Protein AF-A0A3M0XTD0-F1 (afdb_monomer_lite)

Structure (mmCIF, N/CA/C/O backbone):
data_AF-A0A3M0XTD0-F1
#
_entry.id   AF-A0A3M0XTD0-F1
#
loop_
_atom_site.group_PDB
_atom_site.id
_atom_site.type_symbol
_atom_site.label_atom_id
_atom_site.label_alt_id
_atom_site.label_comp_id
_atom_site.label_asym_id
_atom_site.label_entity_id
_atom_site.label_seq_id
_atom_site.pdbx_PDB_ins_code
_atom_site.Cartn_x
_atom_site.Cartn_y
_atom_site.Cartn_z
_atom_site.occupancy
_atom_site.B_iso_or_equiv
_atom_site.auth_seq_id
_atom_site.auth_comp_id
_atom_site.auth_asym_id
_atom_site.auth_atom_id
_atom_site.pdbx_PDB_model_num
ATOM 1 N N . MET A 1 1 ? -15.145 -13.429 -58.837 1.00 42.03 1 MET A N 1
ATOM 2 C CA . MET A 1 1 ? -14.418 -13.664 -57.572 1.00 42.03 1 MET A CA 1
ATOM 3 C C . MET A 1 1 ? -13.471 -12.493 -57.354 1.00 42.03 1 MET A C 1
ATOM 5 O O . MET A 1 1 ? -12.449 -12.436 -58.018 1.00 42.03 1 MET A O 1
ATOM 9 N N . LEU A 1 2 ? -13.842 -11.530 -56.507 1.00 41.38 2 LEU A N 1
ATOM 10 C CA . LEU A 1 2 ? -12.950 -10.461 -56.048 1.00 41.38 2 LEU A CA 1
ATOM 11 C C . LEU A 1 2 ? -12.845 -10.599 -54.527 1.00 41.38 2 LEU A C 1
ATOM 13 O O . LEU A 1 2 ? -13.825 -10.375 -53.821 1.00 41.38 2 LEU A O 1
ATOM 17 N N . GLY A 1 3 ? -11.685 -11.041 -54.046 1.00 43.38 3 GLY A N 1
ATOM 18 C CA . GLY A 1 3 ? -11.351 -11.051 -52.627 1.00 43.38 3 GLY A CA 1
ATOM 19 C C . GLY A 1 3 ? -10.763 -9.699 -52.250 1.00 43.38 3 GLY A C 1
ATOM 20 O O . GLY A 1 3 ? -9.700 -9.337 -52.746 1.00 43.38 3 GLY A O 1
ATOM 21 N N . VAL A 1 4 ? -11.452 -8.954 -51.390 1.00 50.06 4 VAL A N 1
ATOM 22 C CA . VAL A 1 4 ? -10.899 -7.753 -50.762 1.00 50.06 4 VAL A CA 1
ATOM 23 C C . VAL A 1 4 ? -10.387 -8.156 -49.384 1.00 50.06 4 VAL A C 1
ATOM 25 O O . VAL A 1 4 ? -11.157 -8.565 -48.516 1.00 50.06 4 VAL A O 1
ATOM 28 N N . MET A 1 5 ? -9.065 -8.090 -49.225 1.00 44.66 5 MET A N 1
ATOM 29 C CA . MET A 1 5 ? -8.364 -8.258 -47.955 1.00 44.66 5 MET A CA 1
ATOM 30 C C . MET A 1 5 ? -8.784 -7.155 -46.983 1.00 44.66 5 MET A C 1
ATOM 32 O O . MET A 1 5 ? -8.640 -5.970 -47.275 1.00 44.66 5 MET A O 1
ATOM 36 N N . VAL A 1 6 ? -9.266 -7.554 -45.810 1.00 47.44 6 VAL A N 1
ATOM 37 C CA . VAL A 1 6 ? -9.438 -6.662 -44.662 1.00 47.44 6 VAL A CA 1
ATOM 38 C C . VAL A 1 6 ? -8.056 -6.451 -44.035 1.00 47.44 6 VAL A C 1
ATOM 40 O O . VAL A 1 6 ? -7.435 -7.439 -43.634 1.00 47.44 6 VAL A O 1
ATOM 43 N N . PRO A 1 7 ? -7.535 -5.215 -43.927 1.00 49.81 7 PRO A N 1
ATOM 44 C CA . PRO A 1 7 ? -6.328 -4.985 -43.156 1.00 49.81 7 PRO A CA 1
ATOM 45 C C . PRO A 1 7 ? -6.676 -5.146 -41.674 1.00 49.81 7 PRO A C 1
ATOM 47 O O . PRO A 1 7 ? -7.465 -4.380 -41.118 1.00 49.81 7 PRO A O 1
ATOM 50 N N . LEU A 1 8 ? -6.090 -6.158 -41.028 1.00 49.53 8 LEU A N 1
ATOM 51 C CA . LEU A 1 8 ? -6.033 -6.227 -39.572 1.00 49.53 8 LEU A CA 1
ATOM 52 C C . LEU A 1 8 ? -5.229 -5.009 -39.102 1.00 49.53 8 LEU A C 1
ATOM 54 O O . LEU A 1 8 ? -4.003 -4.981 -39.203 1.00 49.53 8 LEU A O 1
ATOM 58 N N . ALA A 1 9 ? -5.920 -3.990 -38.601 1.00 48.56 9 ALA A N 1
ATOM 59 C CA . ALA A 1 9 ? -5.294 -2.949 -37.808 1.00 48.56 9 ALA A CA 1
ATOM 60 C C . ALA A 1 9 ? -4.792 -3.604 -36.514 1.00 48.56 9 ALA A C 1
ATOM 62 O O . ALA A 1 9 ? -5.529 -3.746 -35.539 1.00 48.56 9 ALA A O 1
ATOM 63 N N . ALA A 1 10 ? -3.539 -4.058 -36.526 1.00 48.00 10 ALA A N 1
ATOM 64 C CA . ALA A 1 10 ? -2.811 -4.430 -35.328 1.00 48.00 10 ALA A CA 1
ATOM 65 C C . ALA A 1 10 ? -2.614 -3.154 -34.502 1.00 48.00 10 ALA A C 1
ATOM 67 O O . ALA A 1 10 ? -1.644 -2.416 -34.670 1.00 48.00 10 ALA A O 1
ATOM 68 N N . GLY A 1 11 ? -3.591 -2.855 -33.647 1.00 42.69 11 GLY A N 1
ATOM 69 C CA . GLY A 1 11 ? -3.443 -1.857 -32.605 1.00 42.69 11 GLY A CA 1
ATOM 70 C C . GLY A 1 11 ? -2.282 -2.282 -31.719 1.00 42.69 11 GLY A C 1
ATOM 71 O O . GLY A 1 11 ? -2.411 -3.210 -30.925 1.00 42.69 11 GLY A O 1
ATOM 72 N N . ILE A 1 12 ? -1.138 -1.617 -31.868 1.00 44.34 12 ILE A N 1
ATOM 73 C CA . ILE A 1 12 ? -0.047 -1.699 -30.904 1.00 44.34 12 ILE A CA 1
ATOM 74 C C . ILE A 1 12 ? -0.569 -0.997 -29.652 1.00 44.34 12 ILE A C 1
ATOM 76 O O . ILE A 1 12 ? -0.398 0.209 -29.472 1.00 44.34 12 ILE A O 1
ATOM 80 N N . ALA A 1 13 ? -1.268 -1.741 -28.798 1.00 36.31 13 ALA A N 1
ATOM 81 C CA . ALA A 1 13 ? -1.487 -1.325 -27.430 1.00 36.31 13 ALA A CA 1
ATOM 82 C C . ALA A 1 13 ? -0.097 -1.241 -26.796 1.00 36.31 13 ALA A C 1
ATOM 84 O O . ALA A 1 13 ? 0.485 -2.254 -26.411 1.00 36.31 13 ALA A O 1
ATOM 85 N N . LYS A 1 14 ? 0.477 -0.032 -26.742 1.00 39.56 14 LYS A N 1
ATOM 86 C CA . LYS A 1 14 ? 1.582 0.257 -25.827 1.00 39.56 14 LYS A CA 1
ATOM 87 C C . LYS A 1 14 ? 1.093 -0.201 -24.460 1.00 39.56 14 LYS A C 1
ATOM 89 O O . LYS A 1 14 ? 0.162 0.399 -23.926 1.00 39.56 14 LYS A O 1
ATOM 94 N N . ALA A 1 15 ? 1.665 -1.281 -23.934 1.00 49.00 15 ALA A N 1
ATOM 95 C CA . ALA A 1 15 ? 1.442 -1.670 -22.554 1.00 49.00 15 ALA A CA 1
ATOM 96 C C . ALA A 1 15 ? 1.789 -0.439 -21.711 1.00 49.00 15 ALA A C 1
ATOM 98 O O . ALA A 1 15 ? 2.942 -0.010 -21.689 1.00 49.00 15 ALA A O 1
ATOM 99 N N . GLY A 1 16 ? 0.771 0.208 -21.139 1.00 54.47 16 GLY A N 1
ATOM 100 C CA . GLY A 1 16 ? 0.968 1.402 -20.331 1.00 54.47 16 GLY A CA 1
ATOM 101 C C . GLY A 1 16 ? 1.974 1.067 -19.240 1.00 54.47 16 GLY A C 1
ATOM 102 O O . GLY A 1 16 ? 1.778 0.089 -18.506 1.00 54.47 16 GLY A O 1
ATOM 103 N N . ALA A 1 17 ? 3.068 1.828 -19.188 1.00 64.62 17 ALA A N 1
ATOM 104 C CA . ALA A 1 17 ? 4.090 1.653 -18.170 1.00 64.62 17 ALA A CA 1
ATOM 105 C C . ALA A 1 17 ? 3.415 1.624 -16.792 1.00 64.62 17 ALA A C 1
ATOM 107 O O . ALA A 1 17 ? 2.464 2.371 -16.549 1.00 64.62 17 ALA A O 1
ATOM 108 N N . ALA A 1 18 ? 3.814 0.678 -15.939 1.00 75.62 18 ALA A N 1
ATOM 109 C CA . ALA A 1 18 ? 3.094 0.450 -14.696 1.00 75.62 18 ALA A CA 1
ATOM 110 C C . ALA A 1 18 ? 3.183 1.692 -13.798 1.00 75.62 18 ALA A C 1
ATOM 112 O O . ALA A 1 18 ? 4.265 2.225 -13.571 1.00 75.62 18 ALA A O 1
ATOM 113 N N . GLU A 1 19 ? 2.030 2.143 -13.314 1.00 89.25 19 GLU A N 1
ATOM 114 C CA . GLU A 1 19 ? 1.912 3.210 -12.330 1.00 89.25 19 GLU A CA 1
ATOM 115 C C . GLU A 1 19 ? 1.103 2.677 -11.151 1.00 89.25 19 GLU A C 1
ATOM 117 O O . GLU A 1 19 ? 0.033 2.088 -11.340 1.00 89.25 19 GLU A O 1
ATOM 122 N N . CYS A 1 20 ? 1.623 2.850 -9.941 1.00 94.44 20 CYS A N 1
ATOM 123 C CA . CYS A 1 20 ? 0.981 2.372 -8.724 1.00 94.44 20 CYS A CA 1
ATOM 124 C C . CYS A 1 20 ? 1.467 3.128 -7.486 1.00 94.44 20 CYS A C 1
ATOM 126 O O . CYS A 1 20 ? 2.404 3.921 -7.532 1.00 94.44 20 CYS A O 1
ATOM 128 N N . TRP A 1 21 ? 0.850 2.833 -6.350 1.00 96.81 21 TRP A N 1
ATOM 129 C CA . TRP A 1 21 ? 1.383 3.105 -5.025 1.00 96.81 21 TRP A CA 1
ATOM 130 C C . TRP A 1 21 ? 1.806 1.787 -4.394 1.00 96.81 21 TRP A C 1
ATOM 132 O O . TRP A 1 21 ? 1.050 0.821 -4.448 1.00 96.81 21 TRP A O 1
ATOM 142 N N . ARG A 1 22 ? 3.000 1.739 -3.802 1.00 96.56 22 ARG A N 1
ATOM 143 C CA . ARG A 1 22 ? 3.554 0.531 -3.179 1.00 96.56 22 ARG A CA 1
ATOM 144 C C . ARG A 1 22 ? 4.289 0.861 -1.892 1.00 96.56 22 ARG A C 1
ATOM 146 O O . ARG A 1 22 ? 5.037 1.839 -1.834 1.00 96.56 22 ARG A O 1
ATOM 153 N N . GLY A 1 23 ? 4.140 0.012 -0.883 1.00 97.44 23 GLY A N 1
ATOM 154 C CA . GLY A 1 23 ? 4.828 0.173 0.393 1.00 97.44 23 GLY A CA 1
ATOM 155 C C . GLY A 1 23 ? 4.421 -0.871 1.419 1.00 97.44 23 GLY A C 1
ATOM 156 O O . GLY A 1 23 ? 4.194 -2.024 1.066 1.00 97.44 23 GLY A O 1
ATOM 157 N N . TRP A 1 24 ? 4.372 -0.473 2.682 1.00 98.00 24 TRP A N 1
ATOM 158 C CA . TRP A 1 24 ? 4.109 -1.359 3.813 1.00 98.00 24 TRP A CA 1
ATOM 159 C C . TRP A 1 24 ? 2.763 -1.032 4.461 1.00 98.00 24 TRP A C 1
ATOM 161 O O . TRP A 1 24 ? 2.254 0.084 4.334 1.00 98.00 24 TRP A O 1
ATOM 171 N N . GLY A 1 25 ? 2.208 -1.986 5.200 1.00 98.19 25 GLY A N 1
ATOM 172 C CA . GLY A 1 25 ? 1.083 -1.746 6.091 1.00 98.19 25 GLY A CA 1
ATOM 173 C C . GLY A 1 25 ? 0.921 -2.820 7.153 1.00 98.19 25 GLY A C 1
ATOM 174 O O . GLY A 1 25 ? 1.485 -3.905 7.050 1.00 98.19 25 GLY A O 1
ATOM 175 N N . TYR A 1 26 ? 0.141 -2.503 8.179 1.00 98.31 26 TYR A N 1
ATOM 176 C CA . TYR A 1 26 ? -0.156 -3.399 9.289 1.00 98.31 26 TYR A CA 1
ATOM 177 C C . TYR A 1 26 ? -1.622 -3.279 9.685 1.00 98.31 26 TYR A C 1
ATOM 179 O O . TYR A 1 26 ? -2.181 -2.177 9.703 1.00 98.31 26 TYR A O 1
ATOM 187 N N . TRP A 1 27 ? -2.223 -4.398 10.077 1.00 97.94 27 TRP A N 1
ATOM 188 C CA . TRP A 1 27 ? -3.500 -4.391 10.779 1.00 97.94 27 TRP A CA 1
ATOM 189 C C . TRP A 1 27 ? -3.304 -3.917 12.213 1.00 97.94 27 TRP A C 1
ATOM 191 O O . TRP A 1 27 ? -2.395 -4.376 12.910 1.00 97.94 27 TRP A O 1
ATOM 201 N N . ILE A 1 28 ? -4.184 -3.027 12.662 1.00 97.81 28 ILE A N 1
ATOM 202 C CA . ILE A 1 28 ? -4.208 -2.539 14.037 1.00 97.81 28 ILE A CA 1
ATOM 203 C C . ILE A 1 28 ? -5.614 -2.655 14.621 1.00 97.81 28 ILE A C 1
ATOM 205 O O . ILE A 1 28 ? -6.614 -2.393 13.952 1.00 97.81 28 ILE A O 1
ATOM 209 N N . ASP A 1 29 ? -5.690 -3.013 15.896 1.00 97.44 29 ASP A N 1
ATOM 210 C CA . ASP A 1 29 ? -6.942 -2.989 16.645 1.00 97.44 29 ASP A CA 1
ATOM 211 C C . ASP A 1 29 ? -7.452 -1.542 16.768 1.00 97.44 29 ASP A C 1
ATOM 213 O O . ASP A 1 29 ? -6.718 -0.646 17.196 1.00 97.44 29 ASP A O 1
ATOM 217 N N . ALA A 1 30 ? -8.713 -1.287 16.416 1.00 93.00 30 ALA A N 1
ATOM 218 C CA . ALA A 1 30 ? -9.236 0.080 16.371 1.00 93.00 30 ALA A CA 1
ATOM 219 C C . ALA A 1 30 ? -9.329 0.761 17.749 1.00 93.00 30 ALA A C 1
ATOM 221 O O . ALA A 1 30 ? -9.286 1.991 17.828 1.00 93.00 30 ALA A O 1
ATOM 222 N N . ARG A 1 31 ? -9.456 -0.015 18.835 1.00 94.00 31 ARG A N 1
ATOM 223 C CA . ARG A 1 31 ? -9.621 0.509 20.199 1.00 94.00 31 ARG A CA 1
ATOM 224 C C . ARG A 1 31 ? -8.285 0.733 20.890 1.00 94.00 31 ARG A C 1
ATOM 226 O O . ARG A 1 31 ? -8.056 1.786 21.475 1.00 94.00 31 ARG A O 1
ATOM 233 N N . THR A 1 32 ? -7.430 -0.277 20.854 1.00 96.19 32 THR A N 1
ATOM 234 C CA . THR A 1 32 ? -6.155 -0.323 21.580 1.00 96.19 32 THR A CA 1
ATOM 235 C C . THR A 1 32 ? -4.994 0.208 20.751 1.00 96.19 32 THR A C 1
ATOM 237 O O . THR A 1 32 ? -3.966 0.564 21.318 1.00 96.19 32 THR A O 1
ATOM 240 N N . ARG A 1 33 ? -5.156 0.287 19.421 1.00 92.88 33 ARG A N 1
ATOM 241 C CA . ARG A 1 33 ? -4.105 0.629 18.447 1.00 92.88 33 ARG A CA 1
ATOM 242 C C . ARG A 1 33 ? -2.925 -0.347 18.445 1.00 92.88 33 ARG A C 1
ATOM 244 O O . ARG A 1 33 ? -1.865 -0.017 17.921 1.00 92.88 33 ARG A O 1
ATOM 251 N N . ALA A 1 34 ? -3.099 -1.536 19.020 1.00 96.88 34 ALA A N 1
ATOM 252 C CA . ALA A 1 34 ? -2.090 -2.582 18.993 1.00 96.88 34 ALA A CA 1
ATOM 253 C C . ALA A 1 34 ? -1.988 -3.198 17.591 1.00 96.88 34 ALA A C 1
ATOM 255 O O . ALA A 1 34 ? -3.004 -3.394 16.923 1.00 96.88 34 ALA A O 1
ATOM 256 N N . TYR A 1 35 ? -0.768 -3.532 17.170 1.00 97.31 35 TYR A N 1
ATOM 257 C CA . TYR A 1 35 ? -0.526 -4.283 15.940 1.00 97.31 35 TYR A CA 1
ATOM 258 C C . TYR A 1 35 ? -1.071 -5.710 16.061 1.00 97.31 35 TYR A C 1
ATOM 260 O O . TYR A 1 35 ? -0.868 -6.373 17.078 1.00 97.31 35 TYR A O 1
ATOM 268 N N . LYS A 1 36 ? -1.758 -6.177 15.015 1.00 96.00 36 LYS A N 1
ATOM 269 C CA . LYS A 1 36 ? -2.377 -7.514 14.935 1.00 96.00 36 LYS A CA 1
ATOM 270 C C . LYS A 1 36 ? -1.795 -8.386 13.829 1.00 96.00 36 LYS A C 1
ATOM 272 O O . LYS A 1 36 ? -2.161 -9.552 13.718 1.00 96.00 36 LYS A O 1
ATOM 277 N N . SER A 1 37 ? -0.936 -7.821 12.991 1.00 95.81 37 SER A N 1
ATOM 278 C CA . SER A 1 37 ? -0.289 -8.531 11.898 1.00 95.81 37 SER A CA 1
ATOM 279 C C . SER A 1 37 ? 1.199 -8.233 11.865 1.00 95.81 37 SER A C 1
ATOM 281 O O . SER A 1 37 ? 1.664 -7.228 12.406 1.00 95.81 37 SER A O 1
ATOM 283 N N . GLU A 1 38 ? 1.920 -9.085 11.150 1.00 95.88 38 GLU A N 1
ATOM 284 C CA . GLU A 1 38 ? 3.223 -8.735 10.601 1.00 95.88 38 GLU A CA 1
ATOM 285 C C . GLU A 1 38 ? 3.079 -7.694 9.476 1.00 95.88 38 GLU A C 1
ATOM 287 O O . GLU A 1 38 ? 1.968 -7.290 9.106 1.00 95.88 38 GLU A O 1
ATOM 292 N N . GLU A 1 39 ? 4.221 -7.248 8.951 1.00 97.19 39 GLU A N 1
ATOM 293 C CA . GLU A 1 39 ? 4.278 -6.312 7.832 1.00 97.19 39 GLU A CA 1
ATOM 294 C C . GLU A 1 39 ? 3.655 -6.927 6.581 1.00 97.19 39 GLU A C 1
ATOM 296 O O . GLU A 1 39 ? 4.096 -7.960 6.077 1.00 97.19 39 GLU A O 1
ATOM 301 N N . LEU A 1 40 ? 2.670 -6.233 6.027 1.00 97.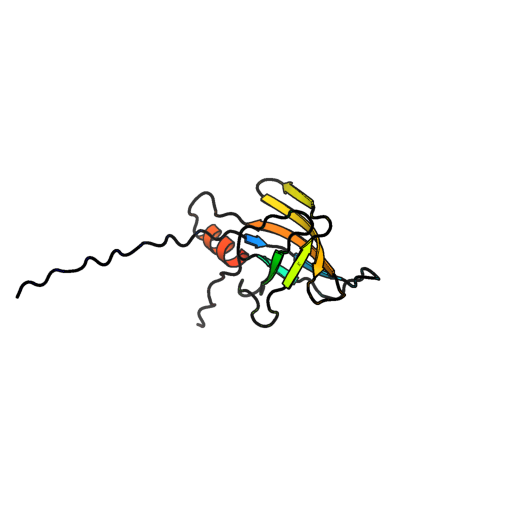38 40 LEU A N 1
ATOM 302 C CA . LEU A 1 40 ? 2.130 -6.511 4.709 1.00 97.38 40 LEU A CA 1
ATOM 303 C C . LEU A 1 40 ? 2.821 -5.621 3.689 1.00 97.38 40 LEU A C 1
ATOM 305 O O . LEU A 1 40 ? 2.972 -4.417 3.895 1.00 97.38 40 LEU A O 1
ATOM 309 N N . LEU A 1 41 ? 3.177 -6.201 2.549 1.00 97.56 41 LEU A N 1
ATOM 310 C CA . LEU A 1 41 ? 3.581 -5.424 1.389 1.00 97.56 41 LEU A CA 1
ATOM 311 C C . LEU A 1 41 ? 2.314 -5.070 0.608 1.00 97.56 41 LEU A C 1
ATOM 313 O O . LEU A 1 41 ? 1.601 -5.961 0.161 1.00 97.56 41 LEU A O 1
ATOM 317 N N . LEU A 1 42 ? 2.007 -3.783 0.486 1.00 98.12 42 LEU A N 1
ATOM 318 C CA . LEU A 1 42 ? 0.765 -3.295 -0.109 1.00 98.12 42 LEU A CA 1
ATOM 319 C C . LEU A 1 42 ? 1.023 -2.626 -1.454 1.00 98.12 42 LEU A C 1
ATOM 321 O O . LEU A 1 42 ? 2.043 -1.956 -1.640 1.00 98.12 42 LEU A O 1
ATOM 325 N N . VAL A 1 43 ? 0.072 -2.782 -2.374 1.00 97.56 43 VAL A N 1
ATOM 326 C CA . VAL A 1 43 ? 0.117 -2.180 -3.709 1.00 97.56 43 VAL A CA 1
ATOM 327 C C . VAL A 1 43 ? -1.271 -1.750 -4.198 1.00 97.56 43 VAL A C 1
ATOM 329 O O . VAL A 1 43 ? -2.262 -2.431 -3.939 1.00 97.56 43 VAL A O 1
ATOM 332 N N . SER A 1 44 ? -1.358 -0.642 -4.937 1.00 96.06 44 SER A N 1
ATOM 333 C CA . SER A 1 44 ? -2.531 -0.279 -5.746 1.00 96.06 44 SER A CA 1
ATOM 334 C C . SER A 1 44 ? -2.329 -0.694 -7.209 1.00 96.06 44 SER A C 1
ATOM 336 O O . SER A 1 44 ? -1.210 -0.757 -7.705 1.00 96.06 44 SER A O 1
ATOM 338 N N . ARG A 1 45 ? -3.405 -0.957 -7.960 1.00 85.81 45 ARG A N 1
ATOM 339 C CA . ARG A 1 45 ? -3.283 -1.315 -9.394 1.00 85.81 45 ARG A CA 1
ATOM 340 C C . ARG A 1 45 ? -3.103 -0.116 -10.337 1.00 85.81 45 ARG A C 1
ATOM 342 O O . ARG A 1 45 ? -2.815 -0.323 -11.515 1.00 85.81 45 ARG A O 1
ATOM 349 N N . ALA A 1 46 ? -3.299 1.099 -9.832 1.00 81.69 46 ALA A N 1
ATOM 350 C CA . ALA A 1 46 ? -3.235 2.347 -10.586 1.00 81.69 46 ALA A CA 1
ATOM 351 C C . ALA A 1 46 ? -2.768 3.505 -9.691 1.00 81.69 46 ALA A C 1
ATOM 353 O O . ALA A 1 46 ? -2.657 3.347 -8.468 1.00 81.69 46 ALA A O 1
ATOM 354 N N . GLY A 1 47 ? -2.563 4.678 -10.294 1.00 79.88 47 GLY A N 1
ATOM 355 C CA . GLY A 1 47 ? -2.522 5.938 -9.557 1.00 79.88 47 GLY A CA 1
ATOM 356 C C . GLY A 1 47 ? -3.778 6.097 -8.691 1.00 79.88 47 GLY A C 1
ATOM 357 O O . GLY A 1 47 ? -4.889 5.771 -9.108 1.00 79.88 47 GLY A O 1
ATOM 358 N N . VAL A 1 48 ? -3.579 6.543 -7.456 1.00 89.94 48 VAL A N 1
ATOM 359 C CA . VAL A 1 48 ? -4.627 6.763 -6.452 1.00 89.94 48 VAL A CA 1
ATOM 360 C C . VAL A 1 48 ? -4.595 8.227 -6.039 1.00 89.94 48 VAL A C 1
ATOM 362 O O . VAL A 1 48 ? -3.515 8.765 -5.787 1.00 89.94 48 VAL A O 1
ATOM 365 N N . ASP A 1 49 ? -5.774 8.841 -5.958 1.00 87.06 49 ASP A N 1
ATOM 366 C CA . ASP A 1 49 ? -5.976 10.120 -5.281 1.00 87.06 49 ASP A CA 1
ATOM 367 C C . ASP A 1 49 ? -6.198 9.866 -3.784 1.00 87.06 49 ASP A C 1
ATOM 369 O O . ASP A 1 49 ? -7.125 9.157 -3.391 1.00 87.06 49 ASP A O 1
ATOM 373 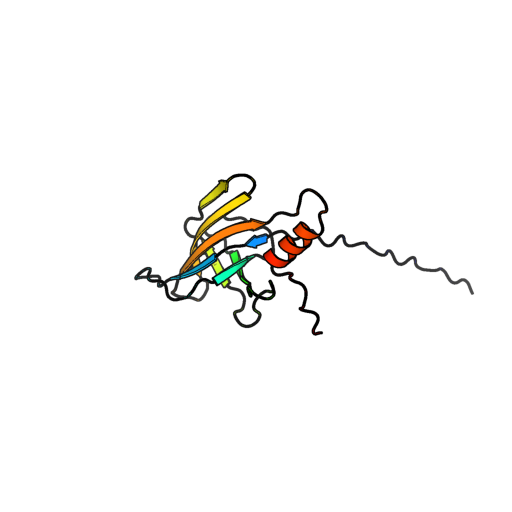N N . TRP A 1 50 ? -5.329 10.440 -2.957 1.00 93.44 50 TRP A N 1
ATOM 374 C CA . TRP A 1 50 ? -5.303 10.254 -1.507 1.00 93.44 50 TRP A CA 1
ATOM 375 C C . TRP A 1 50 ? -6.083 11.336 -0.761 1.00 93.44 50 TRP A C 1
ATOM 377 O O . TRP A 1 50 ? -5.702 11.731 0.337 1.00 93.44 50 TRP A O 1
ATOM 387 N N . ALA A 1 51 ? -7.175 11.836 -1.334 1.00 90.06 51 ALA A N 1
ATOM 388 C CA . ALA A 1 51 ? -8.065 12.726 -0.604 1.00 90.06 51 ALA A CA 1
ATOM 389 C C . ALA A 1 51 ? -8.690 12.011 0.621 1.00 90.06 51 ALA A C 1
ATOM 391 O O . ALA A 1 51 ? -9.031 10.824 0.538 1.00 90.06 51 ALA A O 1
ATOM 392 N N . PRO A 1 52 ? -8.876 12.714 1.756 1.00 88.94 52 PRO A N 1
ATOM 393 C CA . PRO A 1 52 ? -9.513 12.145 2.941 1.00 88.94 52 PRO A CA 1
ATOM 394 C C . PRO A 1 52 ? -10.874 11.515 2.626 1.00 88.94 52 PRO A C 1
ATOM 396 O O . PRO A 1 52 ? -11.629 12.018 1.788 1.00 88.94 52 PRO A O 1
ATOM 399 N N . SER A 1 53 ? -11.192 10.410 3.302 1.00 89.62 53 SER A N 1
ATOM 400 C CA . SER A 1 53 ? -12.466 9.687 3.172 1.00 89.62 53 SER A CA 1
ATOM 401 C C . SER A 1 53 ? -12.771 9.098 1.784 1.00 89.62 53 SER A C 1
ATOM 403 O O . SER A 1 53 ? -13.862 8.561 1.576 1.00 89.62 53 SER A O 1
ATOM 405 N N . ARG A 1 54 ? -11.838 9.148 0.821 1.00 93.12 54 ARG A N 1
ATOM 406 C CA . ARG A 1 54 ? -11.969 8.428 -0.454 1.00 93.12 54 ARG A CA 1
ATOM 407 C C . ARG A 1 54 ? -11.606 6.952 -0.260 1.00 93.12 54 ARG A C 1
ATOM 409 O O . ARG A 1 54 ? -10.508 6.665 0.209 1.00 93.12 54 ARG A O 1
ATOM 416 N N . PRO A 1 55 ? -12.474 6.004 -0.653 1.00 95.88 55 PRO A N 1
ATOM 417 C CA . PRO A 1 55 ? -12.114 4.594 -0.643 1.00 95.88 55 PRO A CA 1
ATOM 418 C C . PRO A 1 55 ? -10.976 4.297 -1.625 1.00 95.88 55 PRO A C 1
ATOM 420 O O . PRO A 1 55 ? -11.016 4.715 -2.783 1.00 95.88 55 PRO A O 1
ATOM 423 N N . VAL A 1 56 ? -9.997 3.522 -1.171 1.00 96.75 56 VAL A N 1
ATOM 424 C CA . VAL A 1 56 ? -8.851 3.054 -1.953 1.00 96.75 56 VAL A CA 1
ATOM 425 C C . VAL A 1 56 ? -8.781 1.538 -1.866 1.00 96.75 56 VAL A C 1
ATOM 427 O O . VAL A 1 56 ? -8.885 0.966 -0.785 1.00 96.75 56 VAL A O 1
ATOM 430 N N . VAL A 1 57 ? -8.574 0.876 -3.003 1.00 97.12 57 VAL A N 1
ATOM 431 C CA . VAL A 1 57 ? -8.368 -0.574 -3.045 1.00 97.12 57 VAL A CA 1
ATOM 432 C C . VAL A 1 57 ? -6.874 -0.875 -3.059 1.00 97.12 57 VAL A C 1
ATOM 434 O O . VAL A 1 57 ? -6.161 -0.501 -3.995 1.00 97.12 57 VAL A O 1
ATOM 437 N N . LEU A 1 58 ? -6.422 -1.580 -2.028 1.00 97.88 58 LEU A N 1
ATOM 438 C CA . LEU A 1 58 ? -5.071 -2.098 -1.884 1.00 97.88 58 LEU A CA 1
ATOM 439 C C . LEU A 1 58 ? -5.072 -3.618 -2.028 1.00 97.88 58 LEU A C 1
ATOM 441 O O . LEU A 1 58 ? -6.065 -4.297 -1.779 1.00 97.88 58 LEU A O 1
ATOM 445 N N . PHE A 1 59 ? -3.934 -4.153 -2.434 1.00 97.75 59 PHE A N 1
ATOM 446 C CA . PHE A 1 59 ? -3.698 -5.578 -2.587 1.00 97.75 59 PHE A CA 1
ATOM 447 C C . PHE A 1 59 ? -2.432 -5.950 -1.828 1.00 97.75 59 PHE A C 1
ATOM 449 O O . PHE A 1 59 ? -1.489 -5.157 -1.784 1.00 97.75 59 PHE A O 1
ATOM 456 N N . VAL A 1 60 ? -2.393 -7.158 -1.269 1.00 97.25 60 VAL A N 1
ATOM 457 C CA . VAL A 1 60 ? -1.154 -7.702 -0.711 1.00 97.25 60 VAL A CA 1
ATOM 458 C C . VAL A 1 60 ? -0.270 -8.189 -1.855 1.00 97.25 60 VAL A C 1
ATOM 460 O O . VAL A 1 60 ? -0.733 -8.886 -2.757 1.00 97.25 60 VAL A O 1
ATOM 463 N N . LEU A 1 61 ? 0.995 -7.787 -1.838 1.00 95.75 61 LEU A N 1
ATOM 464 C CA . LEU A 1 61 ? 2.027 -8.199 -2.776 1.00 95.75 61 LEU A CA 1
ATOM 465 C C . LEU A 1 61 ? 2.843 -9.336 -2.155 1.00 95.75 61 LEU A C 1
ATOM 467 O O . LEU A 1 61 ? 3.419 -9.176 -1.079 1.00 95.75 61 LEU A O 1
ATOM 471 N N . ASP A 1 62 ? 2.945 -10.459 -2.857 1.00 94.06 62 ASP A N 1
ATOM 472 C CA . ASP A 1 62 ? 3.902 -11.504 -2.522 1.00 94.06 62 ASP A CA 1
ATOM 473 C C . ASP A 1 62 ? 5.327 -11.011 -2.809 1.00 94.06 62 ASP A C 1
ATOM 475 O O . ASP A 1 62 ? 5.674 -10.648 -3.936 1.00 94.06 62 ASP A O 1
ATOM 479 N N . ARG A 1 63 ? 6.167 -10.989 -1.772 1.00 90.25 63 ARG A N 1
ATOM 480 C CA . ARG A 1 63 ? 7.525 -10.436 -1.851 1.00 90.25 63 ARG A CA 1
ATOM 481 C C . ARG A 1 63 ? 8.438 -11.265 -2.755 1.00 90.25 63 ARG A C 1
ATOM 483 O O . ARG A 1 63 ? 9.358 -10.701 -3.338 1.00 90.25 63 ARG A O 1
ATOM 490 N N . ALA A 1 64 ? 8.225 -12.574 -2.866 1.00 90.12 64 ALA A N 1
ATOM 491 C CA . ALA A 1 64 ? 9.091 -13.423 -3.679 1.00 90.12 64 ALA A CA 1
ATOM 492 C C . ALA A 1 64 ? 8.842 -13.204 -5.178 1.00 90.12 64 ALA A C 1
ATOM 494 O O . ALA A 1 64 ? 9.783 -13.001 -5.943 1.00 90.12 64 ALA A O 1
ATOM 495 N N . SER A 1 65 ? 7.576 -13.191 -5.591 1.00 90.25 65 SER A N 1
ATOM 496 C CA . SER A 1 65 ? 7.183 -13.109 -7.001 1.00 90.25 65 SER A CA 1
ATOM 497 C C . SER A 1 65 ? 6.909 -11.689 -7.498 1.00 90.25 65 SER A C 1
ATOM 499 O O . SER A 1 65 ? 6.969 -11.442 -8.700 1.00 90.25 65 SER A O 1
ATOM 501 N N . GLY A 1 66 ? 6.585 -10.743 -6.612 1.00 91.50 66 GLY A N 1
ATOM 502 C CA . GLY A 1 66 ? 6.064 -9.433 -7.018 1.00 91.50 66 GLY A CA 1
ATOM 503 C C . GLY A 1 6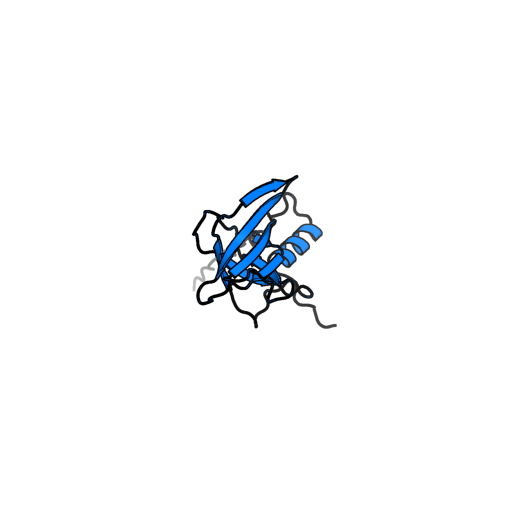6 ? 4.695 -9.523 -7.684 1.00 91.50 66 GLY A C 1
ATOM 504 O O . GLY A 1 66 ? 4.356 -8.683 -8.520 1.00 91.50 66 GLY A O 1
ATOM 505 N N . ARG A 1 67 ? 3.914 -10.557 -7.354 1.00 93.94 67 ARG A N 1
ATOM 506 C CA . ARG A 1 67 ? 2.523 -10.717 -7.785 1.00 93.94 67 ARG A CA 1
ATOM 507 C C . ARG A 1 67 ? 1.585 -10.386 -6.637 1.00 93.94 67 ARG A C 1
ATOM 509 O O . ARG A 1 67 ? 1.935 -10.501 -5.468 1.00 93.94 67 ARG A O 1
ATOM 516 N N . ILE A 1 68 ? 0.370 -9.978 -6.977 1.00 95.25 68 ILE A N 1
ATOM 517 C CA . ILE A 1 68 ? -0.693 -9.836 -5.982 1.00 95.25 68 ILE A CA 1
ATOM 518 C C . ILE A 1 68 ? -1.027 -11.222 -5.417 1.00 95.25 68 ILE A C 1
ATOM 520 O O . ILE A 1 68 ? -1.334 -12.137 -6.184 1.00 95.25 68 ILE A O 1
ATOM 524 N N . ALA A 1 69 ? -0.976 -11.352 -4.093 1.00 94.38 69 ALA A N 1
ATOM 525 C CA . ALA A 1 69 ? -1.349 -12.552 -3.358 1.00 94.38 69 ALA A CA 1
ATOM 526 C C . ALA A 1 69 ? -2.844 -12.841 -3.578 1.00 94.38 69 ALA A C 1
ATOM 528 O O . ALA A 1 69 ? -3.715 -12.063 -3.178 1.00 94.38 69 ALA A O 1
ATOM 529 N N . ALA A 1 70 ? -3.143 -13.920 -4.305 1.00 90.12 70 ALA A N 1
ATOM 530 C CA . ALA A 1 70 ? -4.500 -14.233 -4.755 1.00 90.12 70 ALA A CA 1
ATOM 531 C C . ALA A 1 70 ? -5.413 -14.740 -3.625 1.00 90.12 70 ALA A C 1
ATOM 533 O O . ALA A 1 70 ? -6.633 -14.664 -3.738 1.00 90.12 70 ALA A O 1
ATOM 534 N N . ASP A 1 71 ? -4.818 -15.245 -2.551 1.00 91.31 71 ASP A N 1
ATOM 535 C CA . ASP A 1 71 ? -5.458 -15.844 -1.382 1.00 91.31 71 ASP A CA 1
ATOM 536 C C . ASP A 1 71 ? -5.965 -14.817 -0.356 1.00 91.31 71 ASP A C 1
ATOM 538 O O . ASP A 1 71 ? -6.936 -15.093 0.343 1.00 91.31 71 ASP A O 1
ATOM 542 N N . VAL A 1 72 ? -5.363 -13.624 -0.282 1.00 91.25 72 VAL A N 1
ATOM 543 C CA . VAL A 1 72 ? -5.754 -12.582 0.694 1.00 91.25 72 VAL A CA 1
ATOM 544 C C . VAL A 1 72 ? -6.933 -11.726 0.210 1.00 91.2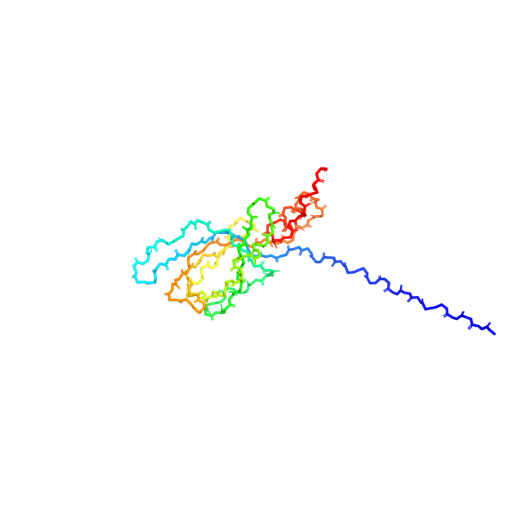5 72 VAL A C 1
ATOM 546 O O . VAL A 1 72 ? -7.709 -11.208 1.011 1.00 91.25 72 VAL A O 1
ATOM 549 N N . GLY A 1 73 ? -7.101 -11.590 -1.107 1.00 93.56 73 GLY A N 1
ATOM 550 C CA . GLY A 1 73 ? -8.115 -10.720 -1.702 1.00 93.56 73 GLY A CA 1
ATOM 551 C C . GLY A 1 73 ? -7.812 -9.214 -1.569 1.00 93.56 73 GLY A C 1
ATOM 552 O O . GLY A 1 73 ? -6.830 -8.805 -0.944 1.00 93.56 73 GLY A O 1
ATOM 553 N N . PRO A 1 74 ? -8.616 -8.355 -2.222 1.00 96.44 74 PRO A N 1
ATOM 554 C CA . PRO A 1 74 ? -8.469 -6.904 -2.139 1.00 96.44 74 PRO A CA 1
ATOM 555 C C . PRO A 1 74 ? -8.905 -6.356 -0.776 1.00 96.44 74 PRO A C 1
ATOM 557 O O . PRO A 1 74 ? -9.910 -6.779 -0.209 1.00 96.44 74 PRO A O 1
ATOM 560 N N . ILE A 1 75 ? -8.204 -5.327 -0.309 1.00 97.50 75 ILE A N 1
ATOM 561 C CA . ILE A 1 75 ? -8.487 -4.603 0.929 1.00 97.50 75 ILE A CA 1
ATOM 562 C C . ILE A 1 75 ? -8.969 -3.205 0.550 1.00 97.50 75 ILE A C 1
ATOM 564 O O . ILE A 1 75 ? -8.223 -2.423 -0.035 1.00 97.50 75 ILE A O 1
ATOM 568 N N . THR A 1 76 ? -10.219 -2.877 0.874 1.00 98.00 76 THR A N 1
ATOM 569 C CA . THR A 1 76 ? -10.736 -1.516 0.672 1.00 98.00 76 THR A CA 1
ATOM 570 C C . THR A 1 76 ? -10.509 -0.702 1.936 1.00 98.00 76 THR A C 1
ATOM 572 O O . THR A 1 76 ? -11.094 -1.003 2.976 1.00 98.00 76 THR A O 1
ATOM 575 N N . VAL A 1 77 ? -9.671 0.326 1.844 1.00 97.50 77 VAL A N 1
ATOM 576 C CA . VAL A 1 77 ? -9.331 1.224 2.949 1.00 97.50 77 VAL A CA 1
ATOM 577 C C . VAL A 1 77 ? -9.941 2.606 2.734 1.00 97.50 77 VAL A C 1
ATOM 579 O O . VAL A 1 77 ? -10.063 3.066 1.602 1.00 97.50 77 VAL A O 1
ATOM 582 N N . ILE A 1 78 ? -10.310 3.283 3.817 1.00 97.56 78 ILE A N 1
ATOM 583 C CA . ILE A 1 78 ? -10.798 4.665 3.817 1.00 97.56 78 ILE A CA 1
ATOM 584 C C . ILE A 1 78 ? -9.829 5.482 4.685 1.00 97.56 78 ILE A C 1
ATOM 586 O O . ILE A 1 78 ? -9.905 5.403 5.916 1.00 97.56 78 ILE A O 1
ATOM 590 N N . PRO A 1 79 ? -8.867 6.208 4.084 1.00 96.56 79 PRO A N 1
ATOM 591 C CA . PRO A 1 79 ? -7.878 6.982 4.828 1.00 96.56 79 PRO A CA 1
ATOM 592 C C . PRO A 1 79 ? -8.547 8.093 5.641 1.00 96.56 79 PRO A C 1
ATOM 594 O O . PRO A 1 79 ? -9.332 8.873 5.099 1.00 96.56 79 PRO A O 1
ATOM 597 N N . LEU A 1 80 ? -8.222 8.170 6.935 1.00 94.44 80 LEU A N 1
ATOM 598 C CA . LEU A 1 80 ? -8.818 9.144 7.855 1.00 94.44 80 LEU A CA 1
ATOM 599 C C . LEU A 1 80 ? -8.166 10.526 7.732 1.00 94.44 80 LEU A C 1
ATOM 601 O O . LEU A 1 80 ? -8.862 11.529 7.617 1.00 94.44 80 LEU A O 1
ATOM 605 N N . ASP A 1 81 ? -6.834 10.560 7.746 1.00 93.88 81 ASP A N 1
ATOM 606 C CA . ASP A 1 81 ? -6.022 11.774 7.594 1.00 93.88 81 ASP A CA 1
ATOM 607 C C . ASP A 1 81 ? -4.734 11.429 6.822 1.00 93.88 81 ASP A C 1
ATOM 609 O O . ASP A 1 81 ? -3.671 11.233 7.418 1.00 93.88 81 ASP A O 1
ATOM 613 N N . PRO A 1 82 ? -4.837 11.187 5.501 1.00 96.44 82 PRO A N 1
ATOM 614 C CA . PRO A 1 82 ? -3.692 10.814 4.684 1.00 96.44 82 PRO A CA 1
ATOM 615 C C . PRO A 1 82 ? -2.720 11.985 4.539 1.00 96.44 82 PRO A C 1
ATOM 617 O O . PRO A 1 82 ? -3.054 13.043 4.006 1.00 96.44 82 PRO A O 1
ATOM 620 N N . ARG A 1 83 ? -1.467 11.774 4.945 1.00 97.31 83 ARG A N 1
ATOM 621 C CA . ARG A 1 83 ? -0.396 12.750 4.762 1.00 97.31 83 ARG A CA 1
ATOM 622 C C . ARG A 1 83 ? 0.347 12.459 3.468 1.00 97.31 83 ARG A C 1
ATOM 624 O O . ARG A 1 83 ? 1.208 11.585 3.441 1.00 97.31 83 ARG A O 1
ATOM 631 N N . VAL A 1 84 ? 0.062 13.233 2.424 1.00 96.12 84 VAL A N 1
ATOM 632 C CA . VAL A 1 84 ? 0.808 13.181 1.158 1.00 96.12 84 VAL A CA 1
ATOM 633 C C . VAL A 1 84 ? 1.997 14.137 1.213 1.00 96.12 84 VAL A C 1
ATOM 635 O O . VAL A 1 84 ? 1.854 15.299 1.592 1.00 96.12 84 VAL A O 1
ATOM 638 N N . TYR A 1 85 ? 3.186 13.664 0.846 1.00 96.06 85 TYR A N 1
ATOM 639 C CA . TYR A 1 85 ? 4.397 14.486 0.815 1.00 96.06 85 TYR A CA 1
ATOM 640 C C . TYR A 1 85 ? 5.370 14.037 -0.271 1.00 96.06 85 TYR A C 1
ATOM 642 O O . TYR A 1 85 ? 5.379 12.888 -0.698 1.00 96.06 85 TYR A O 1
ATOM 650 N N . TYR A 1 86 ? 6.226 14.958 -0.700 1.00 95.25 86 TYR A N 1
ATOM 651 C CA . TYR A 1 86 ? 7.251 14.715 -1.707 1.00 95.25 86 TYR A CA 1
ATOM 652 C C . TYR A 1 86 ? 8.637 14.681 -1.061 1.00 95.25 86 TYR A C 1
ATOM 654 O O . TYR A 1 86 ? 8.973 15.554 -0.257 1.00 95.25 86 TYR A O 1
ATOM 662 N N . ARG A 1 87 ? 9.466 13.696 -1.421 1.00 92.44 87 ARG A N 1
ATOM 663 C CA . ARG A 1 87 ? 10.867 13.623 -0.984 1.00 92.44 87 ARG A CA 1
ATOM 664 C C . ARG A 1 87 ? 11.760 13.138 -2.122 1.00 92.44 87 ARG A C 1
ATOM 666 O O . ARG A 1 87 ? 11.603 12.027 -2.620 1.00 92.44 87 ARG A O 1
ATOM 673 N N . GLY A 1 88 ? 12.742 13.960 -2.494 1.00 90.44 88 GLY A N 1
ATOM 674 C CA . GLY A 1 88 ? 13.693 13.648 -3.563 1.00 90.44 88 GLY A CA 1
ATOM 675 C C . GLY A 1 88 ? 13.031 13.689 -4.936 1.00 90.44 88 GLY A C 1
ATOM 676 O O . GLY A 1 88 ? 12.944 14.763 -5.520 1.00 90.44 88 GLY A O 1
ATOM 677 N N . THR A 1 89 ? 12.583 12.531 -5.424 1.00 87.06 89 THR A N 1
ATOM 678 C CA . THR A 1 89 ? 11.924 12.333 -6.731 1.00 87.06 89 THR A CA 1
ATOM 679 C C . THR A 1 89 ? 10.588 11.596 -6.623 1.00 87.06 89 THR A C 1
ATOM 681 O O . THR A 1 89 ? 10.006 11.228 -7.639 1.00 87.06 89 THR A O 1
ATOM 684 N N . THR A 1 90 ? 10.121 11.326 -5.402 1.00 90.75 90 THR A N 1
ATOM 685 C CA . THR A 1 90 ? 9.035 10.377 -5.147 1.00 90.75 90 THR A CA 1
ATOM 686 C C . THR A 1 90 ? 7.993 10.994 -4.222 1.00 90.75 90 THR A C 1
ATOM 688 O O . THR A 1 90 ? 8.333 11.642 -3.228 1.00 90.75 90 THR A O 1
ATOM 691 N N . ASN A 1 91 ? 6.718 10.784 -4.552 1.00 95.19 91 ASN A N 1
ATOM 692 C CA . ASN A 1 91 ? 5.604 11.089 -3.659 1.00 95.19 91 ASN A CA 1
ATOM 693 C C . ASN A 1 91 ? 5.379 9.928 -2.691 1.00 95.19 91 ASN A C 1
ATOM 695 O O . ASN A 1 91 ? 5.497 8.762 -3.064 1.00 95.19 91 ASN A O 1
ATOM 699 N N . TYR A 1 92 ? 5.018 10.258 -1.463 1.00 97.31 92 TYR A N 1
ATOM 700 C CA . TYR A 1 92 ? 4.725 9.330 -0.385 1.00 97.31 92 TYR A CA 1
ATOM 701 C C . TYR A 1 92 ? 3.371 9.667 0.221 1.00 97.31 92 TYR A C 1
ATOM 703 O O . TYR A 1 92 ? 2.917 10.811 0.159 1.00 97.31 92 TYR A O 1
ATOM 711 N N . VAL A 1 93 ? 2.746 8.665 0.822 1.00 98.06 93 VAL A N 1
ATOM 712 C CA . VAL A 1 93 ? 1.545 8.819 1.630 1.00 98.06 93 VAL A CA 1
ATOM 713 C C . VAL A 1 93 ? 1.656 7.938 2.860 1.00 98.06 93 VAL A C 1
ATOM 715 O O . VAL A 1 93 ? 1.911 6.744 2.740 1.00 98.06 93 VAL A O 1
ATOM 718 N N . ASP A 1 94 ? 1.436 8.527 4.029 1.00 98.06 94 ASP A N 1
ATOM 719 C CA . ASP A 1 94 ? 1.294 7.797 5.286 1.00 98.06 94 ASP A CA 1
ATOM 720 C C . ASP A 1 94 ? -0.113 8.041 5.830 1.00 98.06 94 ASP A C 1
ATOM 722 O O . ASP A 1 94 ? -0.589 9.181 5.828 1.00 98.06 94 ASP A O 1
ATOM 726 N N . ALA A 1 95 ? -0.799 6.994 6.286 1.00 97.25 95 ALA A N 1
ATOM 727 C CA . ALA A 1 95 ? -2.135 7.146 6.851 1.00 97.25 95 ALA A CA 1
ATOM 728 C C . ALA A 1 95 ? -2.495 6.039 7.843 1.00 97.25 95 ALA A C 1
ATOM 730 O O . ALA A 1 95 ? -1.990 4.917 7.791 1.00 97.25 95 ALA A O 1
ATOM 731 N N . VAL A 1 96 ? -3.460 6.363 8.704 1.00 97.06 96 VAL A N 1
ATOM 732 C CA . VAL A 1 96 ? -4.340 5.378 9.335 1.00 97.06 96 VAL A CA 1
ATOM 733 C C . VAL A 1 96 ? -5.663 5.392 8.579 1.00 97.06 96 VAL A C 1
ATOM 735 O O . VAL A 1 96 ? -6.187 6.460 8.254 1.00 97.06 96 VAL A O 1
ATOM 738 N N . ALA A 1 97 ? -6.215 4.216 8.314 1.00 97.50 97 ALA A N 1
ATOM 739 C CA . ALA A 1 97 ? -7.450 4.047 7.573 1.00 97.50 97 ALA A CA 1
ATOM 740 C C . ALA A 1 97 ? -8.409 3.086 8.270 1.00 97.50 97 ALA A C 1
ATOM 742 O O . ALA A 1 97 ? -7.997 2.125 8.926 1.00 97.50 97 ALA A O 1
ATOM 743 N N . GLU A 1 98 ? -9.700 3.334 8.084 1.00 97.62 98 GLU A N 1
ATOM 744 C CA . GLU A 1 98 ? -10.724 2.318 8.310 1.00 97.62 98 GLU A CA 1
ATOM 745 C C . GLU A 1 98 ? -10.660 1.279 7.197 1.00 97.62 98 GLU A C 1
ATOM 747 O O . GLU A 1 98 ? -10.281 1.597 6.067 1.00 97.62 98 GLU A O 1
ATOM 752 N N . VAL A 1 99 ? -11.025 0.037 7.507 1.00 97.75 99 VAL A N 1
ATOM 753 C CA . VAL A 1 99 ? -11.076 -1.034 6.513 1.00 97.75 99 VAL A CA 1
ATOM 754 C C . VAL A 1 99 ? -12.518 -1.476 6.332 1.00 97.75 99 VAL A C 1
ATOM 756 O O . VAL A 1 99 ? -13.190 -1.855 7.289 1.00 97.75 99 VAL A O 1
ATOM 759 N N . ALA A 1 100 ? -13.012 -1.412 5.097 1.00 97.19 100 ALA A N 1
ATOM 760 C CA . ALA A 1 100 ? -14.398 -1.736 4.795 1.00 97.19 100 ALA A CA 1
ATOM 761 C C . ALA A 1 100 ? -14.721 -3.178 5.219 1.00 97.19 100 ALA A C 1
ATOM 763 O O . ALA A 1 100 ? -14.017 -4.118 4.851 1.00 97.19 100 ALA A O 1
ATOM 764 N N . GLY A 1 101 ? -15.797 -3.346 5.992 1.00 96.06 101 GLY A N 1
ATOM 765 C CA . GLY A 1 101 ? -16.228 -4.654 6.492 1.00 96.06 101 GLY A CA 1
ATOM 766 C C . GLY A 1 101 ? -15.409 -5.205 7.664 1.00 96.06 101 GLY A C 1
ATOM 767 O O . GLY A 1 101 ? -15.641 -6.345 8.058 1.00 96.06 101 GLY A O 1
ATOM 768 N N . SER A 1 102 ? -14.489 -4.426 8.242 1.00 96.50 102 SER A N 1
ATOM 769 C CA . SER A 1 102 ? -13.702 -4.828 9.410 1.00 96.50 102 SER A CA 1
ATOM 770 C C . SER A 1 102 ? -13.888 -3.850 10.575 1.00 96.50 102 SER A C 1
ATOM 772 O O . SER A 1 102 ? -13.955 -2.641 10.352 1.00 96.50 102 SER A O 1
ATOM 774 N N . PRO A 1 103 ? -13.952 -4.335 11.830 1.00 95.81 103 PRO A N 1
ATOM 775 C CA . PRO A 1 103 ? -13.866 -3.471 13.005 1.00 95.81 103 PRO A CA 1
ATOM 776 C C . PRO A 1 103 ? -12.435 -2.969 13.266 1.00 95.81 103 PRO A C 1
ATOM 778 O O . PRO A 1 103 ? -12.246 -2.087 14.102 1.00 95.81 103 PRO A O 1
ATOM 781 N N . ASP A 1 104 ? -11.434 -3.543 12.595 1.00 97.06 104 ASP A N 1
ATOM 782 C CA . ASP A 1 104 ? -10.033 -3.154 12.713 1.00 97.06 104 ASP A CA 1
ATOM 783 C C . ASP A 1 104 ? -9.678 -2.004 11.761 1.00 97.06 104 ASP A C 1
ATOM 785 O O . ASP A 1 104 ? -10.428 -1.626 10.857 1.00 97.06 104 ASP A O 1
ATOM 789 N N . ARG A 1 105 ? -8.488 -1.443 11.963 1.00 97.62 105 ARG A N 1
ATOM 790 C CA . ARG A 1 105 ? -7.910 -0.401 11.114 1.00 97.62 105 ARG A CA 1
ATOM 791 C C . ARG A 1 105 ? -6.636 -0.900 10.454 1.00 97.62 105 ARG A C 1
ATOM 793 O O . ARG A 1 105 ? -6.072 -1.926 10.833 1.00 97.62 105 ARG A O 1
ATOM 800 N N . MET A 1 106 ? -6.158 -0.129 9.490 1.00 98.31 106 MET A N 1
ATOM 801 C CA . MET A 1 106 ? -4.853 -0.332 8.882 1.00 98.31 106 MET A CA 1
ATOM 802 C C . MET A 1 106 ? -4.013 0.931 9.029 1.00 98.31 106 MET A C 1
ATOM 804 O O . MET A 1 106 ? -4.516 2.036 8.835 1.00 98.31 106 MET A O 1
ATOM 808 N N . VAL A 1 107 ? -2.737 0.769 9.363 1.00 98.12 107 VAL A N 1
ATOM 809 C CA . VAL A 1 107 ? -1.724 1.818 9.205 1.00 98.12 107 VAL A CA 1
ATOM 810 C C . VAL A 1 107 ? -0.831 1.444 8.036 1.00 98.12 107 VAL A C 1
ATOM 812 O O . VAL A 1 107 ? -0.464 0.278 7.900 1.00 98.12 107 VAL A O 1
ATOM 815 N N . PHE A 1 108 ? -0.501 2.403 7.179 1.00 98.44 108 PHE A N 1
ATOM 816 C CA . PHE A 1 108 ? 0.343 2.150 6.018 1.00 98.44 108 PHE A CA 1
ATOM 817 C C . PHE A 1 108 ? 1.177 3.365 5.634 1.00 98.44 108 PHE A C 1
ATOM 819 O O . PHE A 1 108 ? 0.813 4.506 5.926 1.00 98.44 10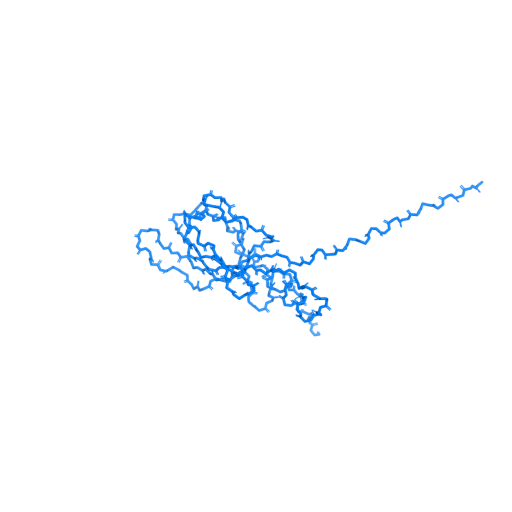8 PHE A O 1
ATOM 826 N N . GLY A 1 109 ? 2.264 3.076 4.924 1.00 98.19 109 GLY A N 1
ATOM 827 C CA . GLY A 1 109 ? 3.118 4.052 4.266 1.00 98.19 109 GLY A CA 1
ATOM 828 C C . GLY A 1 109 ? 3.456 3.569 2.863 1.00 98.19 109 GLY A C 1
ATOM 829 O O . GLY A 1 109 ? 4.056 2.504 2.693 1.00 98.19 109 GLY A O 1
ATOM 830 N N . LEU A 1 110 ? 3.050 4.327 1.845 1.00 98.25 110 LEU A N 1
ATOM 831 C CA . LEU A 1 110 ? 3.203 3.967 0.437 1.00 98.25 110 LEU A CA 1
ATOM 832 C C . LEU A 1 110 ? 3.999 5.033 -0.311 1.00 98.25 110 LEU A C 1
ATOM 834 O O . LEU A 1 110 ? 3.956 6.217 0.004 1.00 98.25 110 LEU A O 1
ATOM 838 N N . SER A 1 111 ? 4.699 4.597 -1.349 1.00 96.62 111 SER A N 1
ATOM 839 C CA . SER A 1 111 ? 5.419 5.447 -2.292 1.00 96.62 111 SER A CA 1
ATOM 840 C C . SER A 1 111 ? 4.818 5.311 -3.682 1.00 96.62 111 SER A C 1
ATOM 842 O O . SER A 1 111 ? 4.430 4.213 -4.090 1.00 96.62 111 SER A O 1
ATOM 844 N N . HIS A 1 112 ? 4.733 6.420 -4.405 1.00 95.56 112 HIS A N 1
ATOM 845 C CA . HIS A 1 112 ? 4.290 6.438 -5.790 1.00 95.56 112 HIS A CA 1
ATOM 846 C C . HIS A 1 112 ? 5.389 5.868 -6.681 1.00 95.56 112 HIS A C 1
ATOM 848 O O . HIS A 1 112 ? 6.526 6.344 -6.684 1.00 95.56 112 HIS A O 1
ATOM 854 N N . VAL A 1 113 ? 5.043 4.833 -7.432 1.00 92.88 113 VAL A N 1
ATOM 855 C CA . VAL A 1 113 ? 5.884 4.247 -8.466 1.00 92.88 113 VAL A CA 1
ATOM 856 C C . VAL A 1 113 ? 5.370 4.773 -9.793 1.00 92.88 113 VAL A C 1
ATOM 858 O O . VAL A 1 113 ? 4.314 4.360 -10.272 1.00 92.88 113 VAL A O 1
ATOM 861 N N . ALA A 1 114 ? 6.126 5.702 -10.366 1.00 87.56 114 ALA A N 1
ATOM 862 C CA . ALA A 1 114 ? 5.870 6.223 -11.695 1.00 87.56 114 ALA A CA 1
ATOM 863 C C . ALA A 1 114 ? 6.595 5.380 -12.762 1.00 87.56 114 ALA A C 1
ATOM 865 O O . ALA A 1 114 ? 7.633 4.766 -12.479 1.00 87.56 114 ALA A O 1
ATOM 866 N N . PRO A 1 115 ? 6.101 5.397 -14.008 1.00 81.88 115 PRO A N 1
ATOM 867 C CA . PRO A 1 115 ? 6.871 4.975 -15.167 1.00 81.88 115 PRO A CA 1
ATOM 868 C C . PRO A 1 115 ? 8.272 5.604 -15.187 1.00 81.88 115 PRO A C 1
ATOM 870 O O . PRO A 1 115 ? 8.406 6.794 -14.885 1.00 81.88 115 PRO A O 1
ATOM 873 N N . PRO A 1 116 ? 9.321 4.856 -15.572 1.00 79.50 116 PRO A N 1
ATOM 874 C CA . PRO A 1 116 ? 10.640 5.445 -15.735 1.00 79.50 116 PRO A CA 1
ATOM 875 C C . PRO A 1 116 ? 10.614 6.498 -16.853 1.00 79.50 116 PRO A C 1
ATOM 877 O O . PRO A 1 116 ? 9.970 6.318 -17.886 1.00 79.50 116 PRO A O 1
ATOM 880 N N . SER A 1 117 ? 11.341 7.601 -16.660 1.00 80.75 117 SER A N 1
ATOM 881 C CA . SER A 1 117 ? 11.426 8.698 -17.638 1.00 80.75 117 SER A CA 1
ATOM 882 C C . SER A 1 117 ? 12.203 8.331 -18.909 1.00 80.75 117 SER A C 1
ATOM 884 O O . SER A 1 117 ? 12.084 9.017 -19.922 1.00 80.75 117 SER A O 1
ATOM 886 N N . ALA A 1 118 ? 12.981 7.247 -18.865 1.00 81.00 118 ALA A N 1
ATOM 887 C CA . ALA A 1 118 ? 13.712 6.677 -19.989 1.00 81.00 118 ALA A CA 1
ATOM 888 C C . ALA A 1 118 ? 13.497 5.151 -20.041 1.00 81.00 118 ALA A C 1
ATOM 890 O O . ALA A 1 118 ? 13.395 4.527 -18.980 1.00 81.00 118 ALA A O 1
ATOM 891 N N . PRO A 1 119 ? 13.466 4.536 -21.240 1.00 77.00 119 PRO A N 1
ATOM 892 C CA . PRO A 1 119 ? 13.236 3.102 -21.405 1.00 77.00 119 PRO A CA 1
ATOM 893 C C . PRO A 1 119 ? 14.480 2.305 -20.990 1.00 77.00 119 PRO A C 1
ATOM 895 O O . PRO A 1 119 ? 15.362 1.998 -21.793 1.00 77.00 119 PRO A O 1
ATOM 898 N N . LEU A 1 120 ? 14.587 2.029 -19.692 1.00 83.69 120 LEU A N 1
ATOM 899 C CA . LEU A 1 120 ? 15.660 1.247 -19.091 1.00 83.69 120 LEU A CA 1
ATOM 900 C C . LEU A 1 120 ? 15.078 -0.077 -18.600 1.00 83.69 120 LEU A C 1
ATOM 902 O O . LEU A 1 120 ? 14.393 -0.103 -17.580 1.00 83.69 120 LEU A O 1
ATOM 906 N N . ALA A 1 121 ? 15.411 -1.180 -19.277 1.00 84.06 121 ALA A N 1
ATOM 907 C CA . ALA A 1 121 ? 14.823 -2.503 -19.032 1.00 84.06 121 ALA A CA 1
ATOM 908 C C . ALA A 1 121 ? 14.832 -2.929 -17.550 1.00 84.06 121 ALA A C 1
ATOM 910 O O . ALA A 1 121 ? 13.862 -3.484 -17.042 1.00 84.06 121 ALA A O 1
ATOM 911 N N . ARG A 1 122 ? 15.909 -2.620 -16.811 1.00 83.81 122 ARG A N 1
ATOM 912 C CA . ARG A 1 122 ? 15.994 -2.923 -15.373 1.00 83.81 122 ARG A CA 1
ATOM 913 C C . ARG A 1 122 ? 14.975 -2.138 -14.538 1.00 83.81 122 ARG A C 1
ATOM 915 O O . ARG A 1 122 ? 14.429 -2.687 -13.585 1.00 83.81 122 ARG A O 1
ATOM 922 N N . LEU A 1 123 ? 14.748 -0.865 -14.865 1.00 85.12 123 LEU A N 1
ATOM 923 C CA . LEU A 1 123 ? 13.754 -0.042 -14.172 1.00 85.12 123 LEU A CA 1
ATOM 924 C C . LEU A 1 123 ? 12.342 -0.471 -14.550 1.00 85.12 123 LEU A C 1
ATOM 926 O O . LEU A 1 123 ? 11.487 -0.541 -13.681 1.00 85.12 123 LEU A O 1
ATOM 930 N N . GLU A 1 124 ? 12.114 -0.828 -15.811 1.00 87.62 124 GLU A N 1
ATOM 931 C CA . GLU A 1 124 ? 10.829 -1.360 -16.269 1.00 87.62 124 GLU A CA 1
ATOM 932 C C . GLU A 1 124 ? 10.470 -2.665 -15.545 1.00 87.62 124 GLU A C 1
ATOM 934 O O . GLU A 1 124 ? 9.358 -2.787 -15.032 1.00 87.62 124 GLU A O 1
ATOM 939 N N . ALA A 1 125 ? 11.426 -3.592 -15.410 1.00 87.00 125 ALA A N 1
ATOM 940 C CA . ALA A 1 125 ? 11.242 -4.832 -14.657 1.00 87.00 125 ALA A CA 1
ATOM 941 C C . ALA A 1 125 ? 10.963 -4.572 -13.166 1.00 87.00 125 ALA A C 1
ATOM 943 O O . ALA A 1 125 ? 10.054 -5.170 -12.588 1.00 87.00 125 ALA A O 1
ATOM 944 N N . PHE A 1 126 ? 11.699 -3.644 -12.543 1.00 88.06 126 PHE A N 1
ATOM 945 C CA . PHE A 1 126 ? 11.441 -3.249 -11.158 1.00 88.06 126 PHE A CA 1
ATOM 946 C C . PHE A 1 126 ? 10.056 -2.614 -10.988 1.00 88.06 126 PHE A C 1
ATOM 948 O O . PHE A 1 126 ? 9.328 -2.986 -10.073 1.00 88.06 126 PHE A O 1
ATOM 955 N N . THR A 1 127 ? 9.669 -1.690 -11.866 1.00 90.12 127 THR A N 1
ATOM 956 C CA . THR A 1 127 ? 8.363 -1.020 -11.832 1.00 90.12 127 THR A CA 1
ATOM 957 C C . THR A 1 127 ? 7.224 -2.019 -12.050 1.00 90.12 127 THR A C 1
ATOM 959 O O . THR A 1 127 ? 6.211 -1.952 -11.356 1.00 90.12 127 THR A O 1
ATOM 962 N N . ALA A 1 128 ? 7.399 -3.005 -12.935 1.00 90.19 128 ALA A N 1
ATOM 963 C CA . ALA A 1 128 ? 6.449 -4.101 -13.097 1.00 90.19 128 ALA A CA 1
ATOM 964 C C . ALA A 1 128 ? 6.308 -4.926 -11.806 1.00 90.19 128 ALA A C 1
ATOM 966 O O . ALA A 1 128 ? 5.192 -5.082 -11.309 1.00 90.19 128 ALA A O 1
ATOM 967 N N . TRP A 1 129 ? 7.421 -5.381 -11.221 1.00 91.75 129 TRP A N 1
ATOM 968 C CA . TRP A 1 129 ? 7.427 -6.118 -9.951 1.00 91.75 129 TRP A CA 1
ATOM 969 C C . TRP A 1 129 ? 6.777 -5.313 -8.814 1.00 91.75 129 TRP A C 1
ATOM 971 O O . TRP A 1 129 ? 5.896 -5.810 -8.115 1.00 91.75 129 TRP A O 1
ATOM 981 N N . ALA A 1 130 ? 7.149 -4.039 -8.665 1.00 91.88 130 ALA A N 1
ATOM 982 C CA . ALA A 1 130 ? 6.645 -3.168 -7.607 1.00 91.88 130 ALA A CA 1
ATOM 983 C C . ALA A 1 130 ? 5.138 -2.908 -7.737 1.00 91.88 130 ALA A C 1
ATOM 985 O O . ALA A 1 130 ? 4.463 -2.737 -6.726 1.00 91.88 130 ALA A O 1
ATOM 986 N N . CYS A 1 131 ? 4.609 -2.925 -8.961 1.00 93.38 131 CYS A N 1
ATOM 987 C CA . CYS A 1 131 ? 3.188 -2.743 -9.239 1.00 93.38 131 CYS A CA 1
ATOM 988 C C . CYS A 1 131 ? 2.393 -4.054 -9.348 1.00 93.38 131 CYS A C 1
ATOM 990 O O . CYS A 1 131 ? 1.297 -4.057 -9.915 1.00 93.38 131 CYS A O 1
ATOM 992 N N . GLY A 1 132 ? 2.909 -5.168 -8.818 1.00 92.69 132 GLY A N 1
ATOM 993 C CA . GLY A 1 132 ? 2.167 -6.432 -8.780 1.00 92.69 132 GLY A CA 1
ATOM 994 C C . GLY A 1 132 ? 2.124 -7.190 -10.104 1.00 92.69 132 GLY A C 1
ATOM 995 O O . GLY A 1 132 ? 1.268 -8.059 -10.275 1.00 92.69 132 GLY A O 1
ATOM 996 N N . ARG A 1 133 ? 3.004 -6.838 -11.048 1.00 90.31 133 ARG A N 1
ATOM 997 C CA . ARG A 1 133 ? 3.098 -7.402 -12.403 1.00 90.31 133 ARG A CA 1
ATOM 998 C C . ARG A 1 133 ? 4.396 -8.193 -12.604 1.00 90.31 133 ARG A C 1
ATOM 1000 O O . ARG A 1 133 ? 4.892 -8.246 -13.725 1.00 90.31 133 ARG A O 1
ATOM 1007 N N . GLY A 1 134 ? 4.975 -8.743 -11.533 1.00 81.56 134 GLY A N 1
ATOM 1008 C CA . GLY A 1 134 ? 6.170 -9.583 -11.628 1.00 81.56 134 GLY A CA 1
ATOM 1009 C C . GLY A 1 134 ? 5.974 -10.754 -12.599 1.00 81.56 134 GLY A C 1
ATOM 1010 O O . GLY A 1 134 ? 4.874 -11.307 -12.698 1.00 81.56 134 GLY A O 1
ATOM 1011 N N . GLU A 1 135 ? 7.030 -11.104 -13.337 1.00 68.19 135 GLU A N 1
ATOM 1012 C CA . GLU A 1 135 ? 7.008 -12.250 -14.248 1.00 68.19 135 GLU A CA 1
ATOM 1013 C C . GLU A 1 135 ? 6.857 -13.562 -13.468 1.00 68.19 135 GLU A C 1
ATOM 1015 O O . GLU A 1 135 ? 7.311 -13.702 -12.331 1.00 68.19 135 GLU A O 1
ATOM 1020 N N . GLU A 1 136 ? 6.197 -14.542 -14.082 1.00 49.56 136 GLU A N 1
ATOM 1021 C CA . GLU A 1 136 ? 6.151 -15.896 -13.542 1.00 49.56 136 GLU A CA 1
ATOM 1022 C C . GLU A 1 136 ? 7.577 -16.447 -13.494 1.00 49.56 136 GLU A C 1
ATOM 1024 O O . GLU A 1 136 ? 8.294 -16.380 -14.495 1.00 49.56 136 GLU A O 1
ATOM 1029 N N . ALA A 1 137 ? 8.005 -16.973 -12.342 1.00 40.59 137 ALA A N 1
ATOM 1030 C CA . ALA A 1 137 ? 9.247 -17.725 -12.276 1.00 40.59 137 ALA A CA 1
ATOM 1031 C C . ALA A 1 137 ? 9.128 -18.856 -13.299 1.00 40.59 137 ALA A C 1
ATOM 1033 O O . ALA A 1 137 ? 8.348 -19.789 -13.112 1.00 40.59 137 ALA A O 1
ATOM 1034 N N . ARG A 1 138 ? 9.845 -18.735 -14.420 1.00 33.69 138 ARG A N 1
ATOM 1035 C CA . ARG A 1 138 ? 9.932 -19.801 -15.410 1.00 33.69 138 ARG A CA 1
ATOM 1036 C C . ARG A 1 138 ? 10.545 -20.981 -14.667 1.00 33.69 138 ARG A C 1
ATOM 1038 O O . ARG A 1 138 ? 11.720 -20.922 -14.307 1.00 33.69 138 ARG A O 1
ATOM 1045 N N . ALA A 1 139 ? 9.724 -21.978 -14.338 1.00 30.66 139 ALA A N 1
ATOM 1046 C CA . ALA A 1 139 ? 10.220 -23.216 -13.762 1.00 30.66 139 ALA A CA 1
ATOM 1047 C C . ALA A 1 139 ? 11.334 -23.747 -14.689 1.00 30.66 139 ALA A C 1
ATOM 1049 O O . ALA A 1 139 ? 11.170 -23.639 -15.911 1.00 30.66 139 ALA A O 1
ATOM 1050 N N . PRO A 1 140 ? 12.471 -24.191 -14.123 1.00 38.69 140 PRO A N 1
ATOM 1051 C CA . PRO A 1 140 ? 13.637 -24.614 -14.894 1.00 38.69 140 PRO A CA 1
ATOM 1052 C C . PRO A 1 140 ? 13.319 -25.744 -15.877 1.00 38.69 140 PRO A C 1
ATOM 1054 O O . PRO 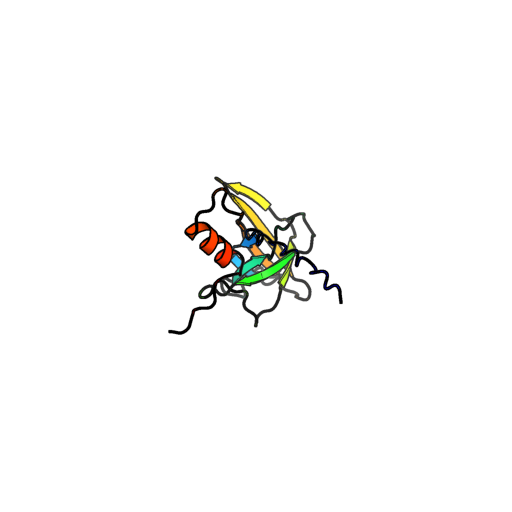A 1 140 ? 12.439 -26.578 -15.563 1.00 38.69 140 PRO A O 1
#

Foldseek 3Di:
DDDDDDDPPPPPPPPPQFKKKWWWKFKAQPPPRDTDDDIFTKMARHDDDPDAQDWGKIFTADPVQLAGDPVVDIWIWGFHDWDWDDDDHKIKIWGWTDTPPDNIIMTIIIIIQDGDPDPDPVSSQVSCSRRNNGDDPPDD

pLDDT: mean 85.4, std 18.48, range [30.66, 98.44]

Sequence (140 aa):
MLGVMVPLAAGIAKAGAAECWRGWGYWIDARTRAYKSEELLLVSRAGVDWAPSRPVVLFVLDRASGRIAADVGPITVIPLDPRVYYRGTTNYVDAVAEVAGSPDRMVFGLSHVAPPSAPLARLEAFTAWACGRGEEARAP

Secondary structure (DSSP, 8-state):
---------------PPP-EEEEEEEEE-TTT--B-S-PEEEE-SS-----TT--EEEEEBPTTT-BB-TTT--EEEEESS-EEEEETTEEEEEEEEEETT-SSEEEEEEEEEPPPSS--HHHHHHHHHHTTBPPP----

Radius of gyration: 19.12 Å; chains: 1; bounding box: 32×39×79 Å